Protein AF-A0A3D3DSH2-F1 (afdb_monomer)

Sequence (86 aa):
EKRASEDKKQLSEVKEERKKLSSEVDEDLLALYDQLMKSKGGDAVVSADKGQCSGCHMKLVPATIISLQSDKAVTQCENCGRILHL

Solvent-accessible surface area (backbone atoms only — not comparable to full-atom values): 5041 Å² total; per-residue (Å²): 115,70,65,67,54,52,54,51,50,55,53,49,53,55,50,54,52,49,53,56,56,55,72,76,46,58,68,72,60,50,50,52,43,54,51,30,28,69,76,54,78,65,56,25,70,35,47,48,56,96,56,20,34,70,79,78,71,44,76,55,54,71,68,55,52,52,44,48,73,62,70,80,54,94,33,54,39,91,87,77,64,34,35,48,43,124

Radius of gyration: 16.21 Å; Cα contacts (8 Å, |Δi|>4): 90; chains: 1; bounding box: 34×20×46 Å

Foldseek 3Di:
DVVVVVVVVVVVVVVVVCVVVLVVDDPVVVVQQVVCCVPLVHQQEAEQDPQATPSPRDHADPVLVVVQVVVPDFGAGPPRRHTYHD

Structure (mmCIF, N/CA/C/O backbone):
data_AF-A0A3D3DSH2-F1
#
_entry.id   AF-A0A3D3DSH2-F1
#
loop_
_atom_site.group_PDB
_atom_site.id
_atom_site.type_symbol
_atom_site.label_atom_id
_atom_site.label_alt_id
_atom_site.label_comp_id
_atom_site.label_asym_id
_atom_site.label_entity_id
_atom_site.label_seq_id
_atom_site.pdbx_PDB_ins_code
_atom_site.Cartn_x
_atom_site.Cartn_y
_atom_site.Cartn_z
_atom_site.occupancy
_atom_site.B_iso_or_equiv
_atom_site.auth_seq_id
_atom_site.auth_comp_id
_atom_site.auth_asym_id
_atom_site.auth_atom_id
_atom_site.pdbx_PDB_model_num
ATOM 1 N N . GLU A 1 1 ? -17.338 1.689 33.997 1.00 60.34 1 GLU A N 1
ATOM 2 C CA . GLU A 1 1 ? -18.527 2.058 33.192 1.00 60.34 1 GLU A CA 1
ATOM 3 C C . GLU A 1 1 ? -18.299 3.273 32.281 1.00 60.34 1 GLU A C 1
ATOM 5 O O . GLU A 1 1 ? -18.572 3.142 31.098 1.00 60.34 1 GLU A O 1
ATOM 10 N N . LYS A 1 2 ? -17.716 4.396 32.747 1.00 62.47 2 LYS A N 1
ATOM 11 C CA . LYS A 1 2 ? -17.431 5.586 31.899 1.00 62.47 2 LYS A CA 1
ATOM 12 C C . LYS A 1 2 ? -16.538 5.322 30.665 1.00 62.47 2 LYS A C 1
ATOM 14 O O . LYS A 1 2 ? -16.952 5.653 29.561 1.00 62.47 2 LYS A O 1
ATOM 19 N N . ARG A 1 3 ? -15.413 4.607 30.821 1.00 63.69 3 ARG A N 1
ATOM 20 C CA . ARG A 1 3 ? -14.503 4.258 29.702 1.00 63.69 3 ARG A CA 1
ATOM 21 C C . ARG A 1 3 ? -15.191 3.519 28.548 1.00 63.69 3 ARG A C 1
ATOM 23 O O . ARG A 1 3 ? -15.038 3.897 27.400 1.00 63.69 3 ARG A O 1
ATOM 30 N N . ALA A 1 4 ? -16.044 2.541 28.858 1.00 72.69 4 ALA A N 1
ATOM 31 C CA . ALA A 1 4 ? -16.758 1.773 27.836 1.00 72.69 4 ALA A CA 1
ATOM 32 C C . ALA A 1 4 ? -17.777 2.615 27.040 1.00 72.69 4 ALA A C 1
ATOM 34 O O . ALA A 1 4 ? -18.149 2.240 25.930 1.00 72.69 4 ALA A O 1
ATOM 35 N N . SER A 1 5 ? -18.260 3.727 27.606 1.00 73.94 5 SER A N 1
ATOM 36 C CA . SER A 1 5 ? -19.123 4.683 26.905 1.00 73.94 5 SER A CA 1
ATOM 37 C C . SER A 1 5 ? -18.316 5.615 26.000 1.00 73.94 5 SER A C 1
ATOM 39 O O . SER A 1 5 ? -18.774 5.936 24.907 1.00 73.94 5 SER A O 1
ATOM 41 N N . GLU A 1 6 ? -17.140 6.052 26.451 1.00 78.12 6 GLU A N 1
ATOM 42 C CA . GLU A 1 6 ? -16.232 6.907 25.677 1.00 78.12 6 GLU A CA 1
ATOM 43 C C . GLU A 1 6 ? -15.665 6.150 24.471 1.00 78.12 6 GLU A C 1
ATOM 45 O O . GLU A 1 6 ? -15.806 6.622 23.344 1.00 78.12 6 GLU A O 1
ATOM 50 N N . ASP A 1 7 ? -15.181 4.920 24.678 1.00 80.94 7 ASP A N 1
ATOM 51 C CA . ASP A 1 7 ? -14.659 4.062 23.608 1.00 80.94 7 ASP A CA 1
ATOM 52 C C . ASP A 1 7 ? -15.719 3.810 22.524 1.00 80.94 7 ASP A C 1
ATOM 54 O O . ASP A 1 7 ? -15.435 3.869 21.330 1.00 80.94 7 ASP A O 1
ATOM 58 N N . LYS A 1 8 ? -16.979 3.575 22.921 1.00 84.75 8 LYS A N 1
ATOM 59 C CA . LYS A 1 8 ? -18.092 3.388 21.975 1.00 84.75 8 LYS A CA 1
ATOM 60 C C . LYS A 1 8 ? -18.355 4.631 21.133 1.00 84.75 8 LYS A C 1
ATOM 62 O O . LYS A 1 8 ? -18.629 4.490 19.943 1.00 84.75 8 LYS A O 1
ATOM 67 N N . LYS A 1 9 ? -18.283 5.818 21.741 1.00 86.81 9 LYS A N 1
ATOM 68 C CA . LYS A 1 9 ? -18.515 7.086 21.045 1.00 86.81 9 LYS A CA 1
ATOM 69 C C . LYS A 1 9 ? -17.408 7.359 20.025 1.00 86.81 9 LYS A C 1
ATOM 71 O O . LYS A 1 9 ? -17.711 7.616 18.861 1.00 86.81 9 LYS A O 1
ATOM 76 N N . GLN A 1 10 ? -16.149 7.178 20.421 1.00 87.44 10 GLN A N 1
ATOM 77 C CA . GLN A 1 10 ? -15.007 7.309 19.511 1.00 87.44 10 GLN A CA 1
ATOM 78 C C . GLN A 1 10 ? -15.097 6.309 18.351 1.00 87.44 10 GLN A C 1
ATOM 80 O O . GLN A 1 10 ? -14.857 6.648 17.196 1.00 87.44 10 GLN A O 1
ATOM 85 N N . LEU A 1 11 ? -15.523 5.076 18.632 1.00 86.75 11 LEU A N 1
ATOM 86 C CA . LEU A 1 11 ? -15.673 4.036 17.616 1.00 86.75 11 LEU A CA 1
ATOM 87 C C . LEU A 1 11 ? -16.794 4.364 16.615 1.00 86.75 11 LEU A C 1
ATOM 89 O O . LEU A 1 11 ? -16.653 4.060 15.431 1.00 86.75 11 LEU A O 1
ATOM 93 N N . SER A 1 12 ? -17.892 4.993 17.054 1.00 88.56 12 SER A N 1
ATOM 94 C CA . SER A 1 12 ? -18.926 5.488 16.133 1.00 88.56 12 SER A CA 1
ATOM 95 C C . SER A 1 12 ? -18.448 6.662 15.280 1.00 88.56 12 SER A C 1
ATOM 97 O O . SER A 1 12 ? -18.691 6.650 14.077 1.00 88.56 12 SER A O 1
ATOM 99 N N . GLU A 1 13 ? -17.727 7.620 15.866 1.00 91.69 13 GLU A N 1
ATOM 100 C CA . GLU A 1 13 ? -17.210 8.799 15.157 1.00 91.69 13 GLU A CA 1
ATOM 101 C C . GLU A 1 13 ? -16.240 8.380 14.040 1.00 91.69 13 GLU A C 1
ATOM 103 O O . GLU A 1 13 ? -16.446 8.719 12.875 1.00 91.69 13 GLU A O 1
ATOM 108 N N . VAL A 1 14 ? -15.265 7.523 14.363 1.00 90.25 14 VAL A N 1
ATOM 109 C CA . VAL A 1 14 ? -14.294 6.997 13.386 1.00 90.25 14 VAL A CA 1
ATOM 110 C C . VAL A 1 14 ? -14.978 6.167 12.292 1.00 90.25 14 VAL A C 1
ATOM 112 O O . VAL A 1 14 ? -14.555 6.180 11.136 1.00 90.25 14 VAL A O 1
ATOM 115 N N . LYS A 1 15 ? -16.061 5.444 12.612 1.00 88.81 15 LYS A N 1
ATOM 116 C CA . LYS A 1 15 ? -16.829 4.685 11.608 1.00 88.81 15 LYS A CA 1
ATOM 117 C C . LYS A 1 15 ? -17.576 5.586 10.632 1.00 88.81 15 LYS A C 1
ATOM 119 O O . LYS A 1 15 ? -17.625 5.265 9.445 1.00 88.81 15 LYS A O 1
ATOM 124 N N . GLU A 1 16 ? -18.174 6.673 11.110 1.00 91.44 16 GLU A N 1
ATOM 125 C CA . GLU A 1 16 ? -18.843 7.637 10.233 1.00 91.44 16 GLU A CA 1
ATOM 126 C C . GLU A 1 16 ? -17.846 8.355 9.328 1.00 91.44 16 GLU A C 1
ATOM 128 O O . GLU A 1 16 ? -18.100 8.497 8.132 1.00 91.44 16 GLU A O 1
ATOM 133 N N . GLU A 1 17 ? -16.702 8.756 9.877 1.00 91.19 17 GLU A N 1
ATOM 134 C CA . GLU A 1 17 ? -15.624 9.381 9.114 1.00 91.19 17 GLU A CA 1
ATOM 135 C C . GLU A 1 17 ? -15.083 8.437 8.036 1.00 91.19 17 GLU A C 1
ATOM 137 O O . GLU A 1 17 ? -15.037 8.803 6.861 1.00 91.19 17 GLU A O 1
ATOM 142 N N . ARG A 1 18 ? -14.810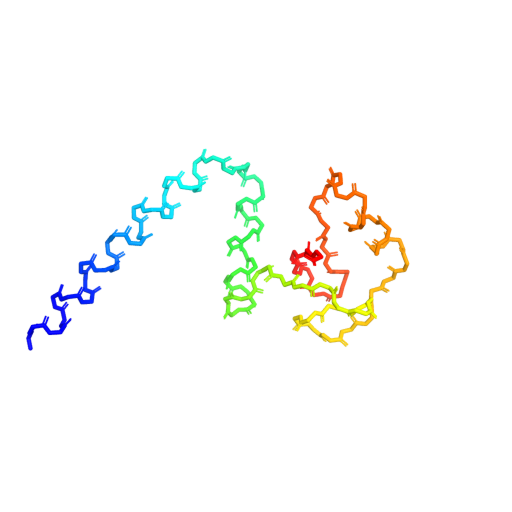 7.175 8.395 1.00 89.19 18 ARG A N 1
ATOM 143 C CA . ARG A 1 18 ? -14.431 6.140 7.426 1.00 89.19 18 ARG A CA 1
ATOM 144 C C . ARG A 1 18 ? -15.470 5.996 6.317 1.00 89.19 18 ARG A C 1
ATOM 146 O O . ARG A 1 18 ? -15.085 5.885 5.160 1.00 89.19 18 ARG A O 1
ATOM 153 N N . LYS A 1 19 ? -16.767 5.987 6.649 1.00 88.94 19 LYS A N 1
ATOM 154 C CA . LYS A 1 19 ? -17.842 5.830 5.658 1.00 88.94 19 LYS A CA 1
ATOM 155 C C . LYS A 1 19 ? -17.862 6.984 4.651 1.00 88.94 19 LYS A C 1
ATOM 157 O O . LYS A 1 19 ? -18.043 6.734 3.462 1.00 88.94 19 LYS A O 1
ATOM 162 N N . LYS A 1 20 ? -17.663 8.221 5.116 1.00 91.19 20 LYS A N 1
ATOM 163 C CA . LYS A 1 20 ? -17.581 9.409 4.250 1.00 91.19 20 LYS A CA 1
ATOM 164 C C . LYS A 1 20 ? -16.394 9.302 3.296 1.00 91.19 20 LYS A C 1
ATOM 166 O O . LYS A 1 20 ? -16.602 9.291 2.089 1.00 91.19 20 LYS A O 1
ATOM 171 N N . LEU A 1 21 ? -15.197 9.074 3.832 1.00 90.00 21 LEU A N 1
ATOM 172 C CA . LEU A 1 21 ? -13.980 8.947 3.025 1.00 90.00 21 LEU A CA 1
ATOM 173 C C . LEU A 1 21 ? -14.068 7.783 2.030 1.00 90.00 21 LEU A C 1
ATOM 175 O O . LEU A 1 21 ? -13.702 7.928 0.872 1.00 90.00 21 LEU A O 1
ATOM 179 N N . SER A 1 22 ? -14.624 6.640 2.443 1.00 87.56 22 SER A N 1
ATOM 180 C CA . SER A 1 22 ? -14.781 5.483 1.554 1.00 87.56 22 SER A CA 1
ATOM 181 C C . SER A 1 22 ? -15.724 5.731 0.377 1.00 87.56 22 SER A C 1
ATOM 183 O O . SER A 1 22 ? -15.605 5.043 -0.625 1.00 87.56 22 SER A O 1
ATOM 185 N N . SER A 1 23 ? -16.647 6.695 0.480 1.00 87.88 23 SER A N 1
ATOM 186 C C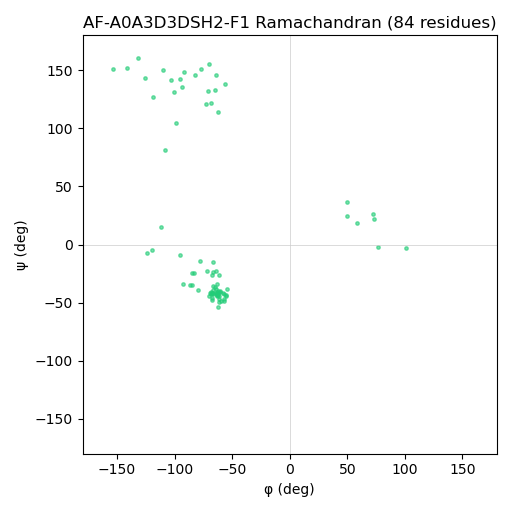A . SER A 1 23 ? -17.548 7.041 -0.630 1.00 87.88 23 SER A CA 1
ATOM 187 C C . SER A 1 23 ? -16.889 7.901 -1.710 1.00 87.88 23 SER A C 1
ATOM 189 O O . SER A 1 23 ? -17.435 8.034 -2.800 1.00 87.88 23 SER A O 1
ATOM 191 N N . GLU A 1 24 ? -15.721 8.470 -1.411 1.00 90.50 24 GLU A N 1
ATOM 192 C CA . GLU A 1 24 ? -14.921 9.279 -2.336 1.00 90.50 24 GLU A CA 1
ATOM 193 C C . GLU A 1 24 ? -13.828 8.450 -3.032 1.00 90.50 24 GLU A C 1
ATOM 195 O O . GLU A 1 24 ? -13.177 8.931 -3.958 1.00 90.50 24 GLU A O 1
ATOM 200 N N . VAL A 1 25 ? -13.618 7.206 -2.590 1.00 88.81 25 VAL A N 1
ATOM 201 C CA . VAL A 1 25 ? -12.630 6.276 -3.145 1.00 88.81 25 VAL A CA 1
ATOM 202 C C . VAL A 1 25 ? -13.306 5.362 -4.161 1.00 88.81 25 VAL A C 1
ATOM 204 O O . VAL A 1 25 ? -14.439 4.928 -3.969 1.00 88.81 25 VAL A O 1
ATOM 207 N N . ASP A 1 26 ? -12.585 5.054 -5.235 1.00 90.44 26 ASP A N 1
ATOM 208 C CA . ASP A 1 26 ? -13.012 4.086 -6.241 1.00 90.44 26 ASP A CA 1
ATOM 209 C C . ASP A 1 26 ? -13.309 2.703 -5.622 1.00 90.44 26 ASP A C 1
ATOM 211 O O . ASP A 1 26 ? -12.576 2.222 -4.751 1.00 90.44 26 ASP A O 1
ATOM 215 N N . GLU A 1 27 ? -14.398 2.068 -6.062 1.00 89.25 27 GLU A N 1
ATOM 216 C CA . GLU A 1 27 ? -14.926 0.844 -5.449 1.00 89.25 27 GLU A CA 1
ATOM 217 C C . GLU A 1 27 ? -13.955 -0.342 -5.574 1.00 89.25 27 GLU A C 1
ATOM 219 O O . GLU A 1 27 ? -13.774 -1.088 -4.605 1.00 89.25 27 GLU A O 1
ATOM 224 N N . ASP A 1 28 ? -13.261 -0.479 -6.710 1.00 89.62 28 ASP A N 1
ATOM 225 C CA . ASP A 1 28 ? -12.284 -1.553 -6.928 1.00 89.62 28 ASP A CA 1
ATOM 226 C C . ASP A 1 28 ? -11.070 -1.380 -6.004 1.00 89.62 28 ASP A C 1
ATOM 228 O O . ASP A 1 28 ? -10.536 -2.333 -5.422 1.00 89.62 28 ASP A O 1
ATOM 232 N N . LEU A 1 29 ? -10.651 -0.130 -5.824 1.00 89.25 29 LEU A N 1
ATOM 233 C CA . LEU A 1 29 ? -9.526 0.250 -4.976 1.00 89.25 29 LEU A CA 1
ATOM 234 C C . LEU A 1 29 ? -9.844 0.046 -3.491 1.00 89.25 29 LEU A C 1
ATOM 236 O O . LEU A 1 29 ? -9.020 -0.482 -2.734 1.00 89.25 29 LEU A O 1
ATOM 240 N N . LEU A 1 30 ? -11.061 0.404 -3.081 1.00 91.56 30 LEU A N 1
ATOM 241 C CA . LEU A 1 30 ? -11.559 0.169 -1.733 1.00 91.56 30 LEU A CA 1
ATOM 242 C C . LEU A 1 30 ? -11.669 -1.334 -1.433 1.00 91.56 30 LEU A C 1
ATOM 244 O O . LEU A 1 30 ? -11.259 -1.775 -0.356 1.00 91.56 30 LEU A O 1
ATOM 248 N N . ALA A 1 31 ? -12.152 -2.134 -2.389 1.00 91.50 31 ALA A N 1
ATOM 249 C CA . ALA A 1 31 ? -12.235 -3.586 -2.253 1.00 91.50 31 ALA A 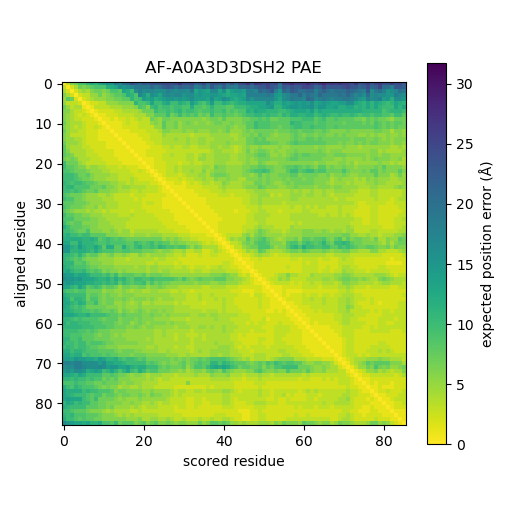CA 1
ATOM 250 C C . ALA A 1 31 ? -10.847 -4.228 -2.074 1.00 91.50 31 ALA A C 1
ATOM 252 O O . ALA A 1 31 ? -10.660 -5.075 -1.191 1.00 91.50 31 ALA A O 1
ATOM 253 N N . LEU A 1 32 ? -9.853 -3.788 -2.857 1.00 90.88 32 LEU A N 1
ATOM 254 C CA . LEU A 1 32 ? -8.460 -4.212 -2.705 1.00 90.88 32 LEU A CA 1
ATOM 255 C C . LEU A 1 32 ? -7.917 -3.858 -1.314 1.00 90.88 32 LEU A C 1
ATOM 257 O O . LEU A 1 32 ? -7.341 -4.716 -0.637 1.00 90.88 32 LEU A O 1
ATOM 261 N N . TYR A 1 33 ? -8.119 -2.614 -0.872 1.00 91.81 33 TYR A N 1
ATOM 262 C CA . TYR A 1 33 ? -7.704 -2.157 0.452 1.00 91.81 33 TYR A CA 1
ATOM 263 C C . TYR A 1 33 ? -8.318 -3.020 1.561 1.00 91.81 33 TYR A C 1
ATOM 265 O O . TYR A 1 33 ? -7.592 -3.522 2.421 1.00 91.81 33 TYR A O 1
ATOM 273 N N . ASP A 1 34 ? -9.628 -3.269 1.525 1.00 91.38 34 ASP A N 1
ATOM 274 C CA . ASP A 1 34 ? -10.311 -4.065 2.547 1.00 91.38 34 ASP A CA 1
ATOM 275 C C . ASP A 1 34 ? -9.848 -5.526 2.572 1.00 91.38 34 ASP A C 1
ATOM 277 O O . ASP A 1 34 ? -9.709 -6.125 3.647 1.00 91.38 34 ASP A O 1
ATOM 281 N N . GLN A 1 35 ? -9.561 -6.110 1.406 1.00 91.62 35 GLN A N 1
ATOM 282 C CA . GLN A 1 35 ? -8.976 -7.446 1.314 1.00 91.62 35 GLN A CA 1
ATOM 283 C C . GLN A 1 35 ? -7.584 -7.492 1.958 1.00 91.62 35 GLN A C 1
ATOM 285 O O . GLN A 1 35 ? -7.260 -8.426 2.704 1.00 91.62 35 GLN A O 1
ATOM 290 N N . LEU A 1 36 ? -6.747 -6.492 1.688 1.00 91.81 36 LEU A N 1
ATOM 291 C CA . LEU A 1 36 ? -5.404 -6.401 2.253 1.00 91.81 36 LEU A CA 1
ATOM 292 C C . LEU A 1 36 ? -5.448 -6.148 3.763 1.00 91.81 36 LEU A C 1
ATOM 294 O O . LEU A 1 36 ? -4.737 -6.826 4.500 1.00 91.81 36 LEU A O 1
ATOM 298 N N . MET A 1 37 ? -6.341 -5.280 4.246 1.00 91.19 37 MET A N 1
ATOM 299 C CA . MET A 1 37 ? -6.528 -5.032 5.681 1.00 91.19 37 MET A CA 1
ATOM 300 C C . MET A 1 37 ? -6.871 -6.321 6.433 1.00 91.19 37 MET A C 1
ATOM 302 O O . MET A 1 37 ? -6.305 -6.586 7.493 1.00 91.19 37 MET A O 1
ATOM 306 N N . LYS A 1 38 ? -7.754 -7.156 5.868 1.00 90.19 38 LYS A N 1
ATOM 307 C CA . LYS A 1 38 ? -8.138 -8.450 6.458 1.00 90.19 38 LYS A CA 1
ATOM 308 C C . LYS A 1 38 ? -7.015 -9.484 6.395 1.00 90.19 38 LYS A C 1
ATOM 310 O O . LYS A 1 38 ? -6.782 -10.192 7.368 1.00 90.19 38 LYS A O 1
ATOM 315 N N . SER A 1 39 ? -6.331 -9.592 5.257 1.00 89.12 39 SER A N 1
ATOM 316 C CA . SER A 1 39 ? -5.339 -10.652 5.019 1.00 89.12 39 SER A CA 1
ATOM 317 C C . SER A 1 39 ? -3.948 -10.352 5.584 1.00 89.12 39 SER A C 1
ATOM 319 O O . SER A 1 39 ? -3.188 -11.281 5.849 1.00 89.12 39 SER A O 1
ATOM 321 N N . LYS A 1 40 ? -3.595 -9.073 5.765 1.00 86.75 40 LYS A N 1
ATOM 322 C CA . LYS A 1 40 ? -2.259 -8.617 6.188 1.00 86.75 40 LYS A CA 1
ATOM 323 C C . LYS A 1 40 ? -2.226 -8.015 7.592 1.00 86.75 40 LYS A C 1
ATOM 325 O O . LYS A 1 40 ? -1.238 -7.378 7.941 1.00 86.75 40 LYS A O 1
ATOM 330 N N . GLY A 1 41 ? -3.274 -8.234 8.387 1.00 81.69 41 GLY A N 1
ATOM 331 C CA . GLY A 1 41 ? -3.303 -7.866 9.805 1.00 81.69 41 GLY A CA 1
ATOM 332 C C . GLY A 1 41 ? -3.423 -6.366 10.076 1.00 81.69 41 GLY A C 1
ATOM 333 O O . GLY A 1 41 ? -2.983 -5.918 11.127 1.00 81.69 41 GLY A O 1
ATOM 334 N N . GLY A 1 42 ? -4.015 -5.602 9.153 1.00 81.31 42 GLY A N 1
ATOM 335 C CA . GLY A 1 42 ? -4.206 -4.154 9.299 1.00 81.31 42 GLY A CA 1
ATOM 336 C C . GLY A 1 42 ? -3.214 -3.274 8.534 1.00 81.31 42 GLY A C 1
ATOM 337 O O . GLY A 1 42 ? -3.403 -2.065 8.509 1.00 81.31 42 GLY A O 1
ATOM 338 N N . ASP A 1 43 ? -2.230 -3.864 7.848 1.00 86.06 43 ASP A N 1
ATOM 339 C CA . ASP A 1 43 ? -1.256 -3.122 7.035 1.00 86.06 43 ASP A CA 1
ATOM 340 C C . ASP A 1 43 ? -1.515 -3.335 5.540 1.00 86.06 43 ASP A C 1
ATOM 342 O O . ASP A 1 43 ? -0.886 -4.184 4.895 1.00 86.06 43 ASP A O 1
ATOM 346 N N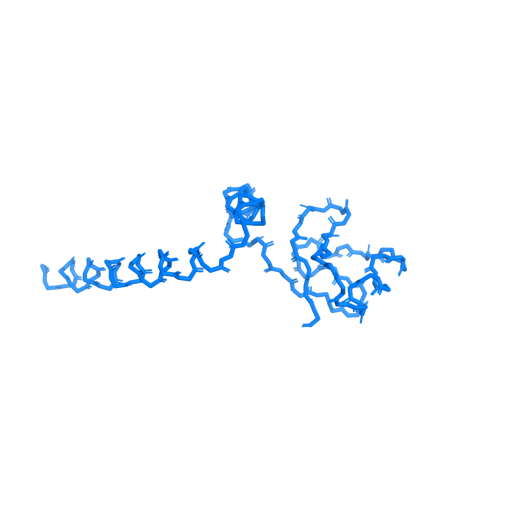 . ALA A 1 44 ? -2.475 -2.591 4.986 1.00 90.06 44 ALA A N 1
ATOM 347 C CA . ALA A 1 44 ? -2.805 -2.642 3.559 1.00 90.06 44 ALA A CA 1
ATOM 348 C C . ALA A 1 44 ? -1.947 -1.708 2.694 1.00 90.06 44 ALA A C 1
ATOM 350 O O . ALA A 1 44 ? -1.622 -2.058 1.558 1.00 90.06 44 ALA A O 1
ATOM 351 N N . VAL A 1 45 ? -1.580 -0.548 3.240 1.00 92.88 45 VAL A N 1
ATOM 352 C CA . VAL A 1 45 ? -0.831 0.516 2.562 1.00 92.88 45 VAL A CA 1
ATOM 353 C C . VAL A 1 45 ? 0.479 0.724 3.307 1.00 92.88 45 VAL A C 1
ATOM 355 O O . VAL A 1 45 ? 0.469 0.880 4.526 1.00 92.88 45 VAL A O 1
ATOM 358 N N . VAL A 1 46 ? 1.600 0.679 2.593 1.00 93.31 46 VAL A N 1
ATOM 359 C CA . VAL A 1 46 ? 2.941 0.751 3.181 1.00 93.31 46 VAL A CA 1
ATOM 360 C C . VAL A 1 46 ? 3.873 1.577 2.302 1.00 93.31 46 VAL A C 1
ATOM 362 O O . VAL A 1 46 ? 3.712 1.627 1.083 1.00 93.31 46 VAL A O 1
ATOM 365 N N . SER A 1 47 ? 4.876 2.206 2.906 1.00 92.38 47 SER A N 1
ATOM 366 C CA . SER A 1 47 ? 5.856 2.993 2.163 1.00 92.38 47 SER A CA 1
ATOM 367 C C . SER A 1 47 ? 6.887 2.104 1.465 1.00 92.38 47 SER A C 1
ATOM 369 O O . SER A 1 47 ? 7.218 1.006 1.936 1.00 92.38 47 SER A O 1
ATOM 371 N N . ALA A 1 48 ? 7.427 2.582 0.349 1.00 91.50 48 ALA A N 1
ATOM 372 C CA . ALA A 1 48 ? 8.610 2.006 -0.271 1.00 91.50 48 ALA A CA 1
ATOM 373 C C . ALA A 1 48 ? 9.860 2.816 0.112 1.00 91.50 48 ALA A C 1
ATOM 375 O O . ALA A 1 48 ? 10.105 3.879 -0.449 1.00 91.50 48 ALA A O 1
ATOM 376 N N . ASP A 1 49 ? 10.688 2.299 1.025 1.00 88.25 49 ASP A N 1
ATOM 377 C CA . ASP A 1 49 ? 11.952 2.943 1.414 1.00 88.25 49 ASP A CA 1
ATOM 378 C C . ASP A 1 49 ? 13.136 2.272 0.713 1.00 88.25 49 ASP A C 1
ATOM 380 O O . ASP A 1 49 ? 13.258 1.046 0.711 1.00 88.25 49 ASP A O 1
ATOM 384 N N . LYS A 1 50 ? 14.025 3.065 0.101 1.00 86.00 50 LYS A N 1
ATOM 385 C CA . LYS A 1 50 ? 15.264 2.580 -0.553 1.00 86.00 50 LYS A CA 1
ATOM 386 C C . LYS A 1 50 ? 15.038 1.406 -1.523 1.00 86.00 50 LYS A C 1
ATOM 388 O O . LYS A 1 50 ? 15.860 0.490 -1.611 1.00 86.00 50 LYS A O 1
ATOM 393 N N . GLY A 1 51 ? 13.914 1.418 -2.241 1.00 87.44 51 G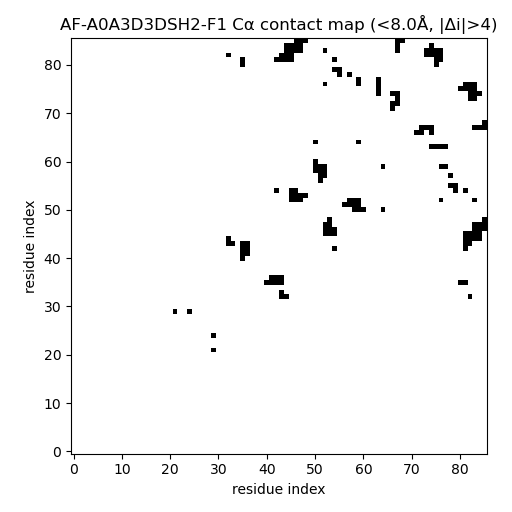LY A N 1
ATOM 394 C CA . GLY A 1 51 ? 13.535 0.354 -3.176 1.00 87.44 51 GLY A CA 1
ATOM 395 C C . GLY A 1 51 ? 13.073 -0.945 -2.505 1.00 87.44 51 GLY A C 1
ATOM 396 O O . GLY A 1 51 ? 13.145 -2.008 -3.120 1.00 87.44 51 GLY A O 1
ATOM 397 N N . GLN A 1 52 ? 12.626 -0.891 -1.249 1.00 93.12 52 GLN A N 1
ATOM 398 C CA . GLN A 1 52 ? 12.103 -2.031 -0.496 1.00 93.12 52 GLN A CA 1
ATOM 399 C C . GLN A 1 52 ? 10.707 -1.731 0.044 1.00 93.12 52 GLN A C 1
ATOM 401 O O . GLN A 1 52 ? 10.414 -0.623 0.481 1.00 93.12 52 GLN A O 1
ATOM 406 N N . CYS A 1 53 ? 9.847 -2.746 0.044 1.00 93.75 53 CYS A N 1
ATOM 407 C CA . CYS A 1 53 ? 8.528 -2.660 0.664 1.00 93.75 53 CYS A CA 1
ATOM 408 C C . CYS A 1 53 ? 8.668 -2.683 2.191 1.00 93.75 53 CYS A C 1
ATOM 410 O O . CYS A 1 53 ? 9.142 -3.682 2.729 1.00 93.75 53 CYS A O 1
ATOM 412 N N . SER A 1 54 ? 8.202 -1.656 2.905 1.00 92.44 54 SER A N 1
ATOM 413 C CA . SER A 1 54 ? 8.257 -1.632 4.380 1.00 92.44 54 SER A CA 1
ATOM 414 C C . SER A 1 54 ? 7.359 -2.683 5.051 1.00 92.44 54 SER A C 1
ATOM 416 O O . SER A 1 54 ? 7.558 -3.017 6.213 1.00 92.44 54 SER A O 1
ATOM 418 N N . GLY A 1 55 ? 6.410 -3.280 4.321 1.00 90.75 55 GLY A N 1
ATOM 419 C CA . GLY A 1 55 ? 5.541 -4.331 4.857 1.00 90.75 55 GLY A CA 1
ATOM 420 C C . GLY A 1 55 ? 6.118 -5.751 4.798 1.00 90.75 55 GLY A C 1
ATOM 421 O O . GLY A 1 55 ? 5.800 -6.580 5.649 1.00 90.75 55 GLY A O 1
ATOM 422 N N . CYS A 1 56 ? 6.897 -6.098 3.769 1.00 91.25 56 CYS A N 1
ATOM 423 C CA . CYS A 1 56 ? 7.492 -7.442 3.627 1.00 91.25 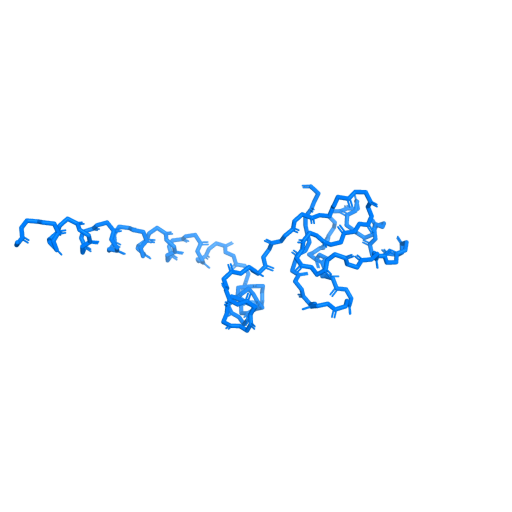56 CYS A CA 1
ATOM 424 C C . CYS A 1 56 ? 9.022 -7.439 3.592 1.00 91.25 56 CYS A C 1
ATOM 426 O O . CYS A 1 56 ? 9.623 -8.508 3.570 1.00 91.25 56 CYS A O 1
ATOM 428 N N . HIS A 1 57 ? 9.639 -6.257 3.596 1.00 92.19 57 HIS A N 1
ATOM 429 C CA . HIS A 1 57 ? 11.086 -6.035 3.585 1.00 92.19 57 HIS A CA 1
ATOM 430 C C . HIS A 1 57 ? 11.812 -6.647 2.380 1.00 92.19 57 HIS A C 1
ATOM 432 O O . HIS A 1 57 ? 13.027 -6.825 2.396 1.00 92.19 57 HIS A O 1
ATOM 438 N N . MET A 1 58 ? 11.080 -6.964 1.310 1.00 92.94 58 MET A N 1
ATOM 439 C CA . MET A 1 58 ? 11.671 -7.438 0.065 1.00 92.94 58 MET A CA 1
ATOM 440 C C . MET A 1 58 ? 11.950 -6.278 -0.883 1.00 92.94 58 MET A C 1
ATOM 442 O O . MET A 1 58 ? 11.231 -5.274 -0.904 1.00 92.94 58 MET A O 1
ATOM 446 N N . LYS A 1 59 ? 13.012 -6.442 -1.677 1.00 93.50 59 LYS A N 1
ATOM 447 C CA . LYS A 1 59 ? 13.369 -5.517 -2.753 1.00 93.50 59 LYS A CA 1
ATOM 448 C C . LYS A 1 59 ? 12.294 -5.535 -3.830 1.00 93.50 59 LYS A C 1
ATOM 450 O O . LYS A 1 59 ? 11.864 -6.601 -4.261 1.00 93.50 59 LYS A O 1
ATOM 455 N N . LEU A 1 60 ? 11.896 -4.344 -4.247 1.00 92.88 60 LEU A N 1
ATOM 456 C CA . LEU A 1 60 ? 10.987 -4.119 -5.360 1.00 92.88 60 LEU A CA 1
ATOM 457 C C . LEU A 1 60 ? 11.772 -4.177 -6.667 1.00 92.88 60 LEU A C 1
ATOM 459 O O . LEU A 1 60 ? 12.933 -3.757 -6.714 1.00 92.88 60 LEU A O 1
ATOM 463 N N . VAL A 1 61 ? 11.155 -4.673 -7.736 1.00 93.44 61 VAL A N 1
ATOM 464 C CA . VAL A 1 61 ? 11.804 -4.616 -9.046 1.00 93.44 61 VAL A CA 1
ATOM 465 C C . VAL A 1 61 ? 11.850 -3.170 -9.558 1.00 93.44 61 VAL A C 1
ATOM 467 O O . VAL A 1 61 ? 10.989 -2.350 -9.214 1.00 93.44 61 VAL A O 1
ATOM 470 N N . PRO A 1 62 ? 12.803 -2.844 -10.450 1.00 91.38 62 PRO A N 1
ATOM 471 C CA . PRO A 1 62 ? 12.920 -1.504 -11.019 1.00 91.38 62 PRO A CA 1
ATOM 472 C C . PRO A 1 62 ? 11.634 -0.995 -11.687 1.00 91.38 62 PRO A C 1
ATOM 474 O O . PRO A 1 62 ? 11.290 0.170 -11.524 1.00 91.38 62 PRO A O 1
ATOM 477 N N . ALA A 1 63 ? 10.891 -1.858 -12.389 1.00 91.25 63 ALA A N 1
ATOM 478 C CA . ALA A 1 63 ? 9.629 -1.489 -13.037 1.00 91.25 63 ALA A CA 1
ATOM 479 C C . ALA A 1 63 ? 8.554 -1.028 -12.032 1.00 91.25 63 ALA A C 1
ATOM 481 O O . ALA A 1 63 ? 7.860 -0.042 -12.284 1.00 91.25 63 ALA A O 1
ATOM 482 N N . THR A 1 64 ? 8.457 -1.688 -10.875 1.00 91.06 64 THR A N 1
ATOM 483 C CA . THR A 1 64 ? 7.550 -1.301 -9.784 1.00 91.06 64 THR A CA 1
ATOM 484 C C . THR A 1 64 ? 7.967 0.029 -9.172 1.00 91.06 64 THR A C 1
ATOM 486 O O . THR A 1 64 ? 7.118 0.883 -8.948 1.00 91.06 64 THR A O 1
ATOM 489 N N . ILE A 1 65 ? 9.269 0.255 -8.967 1.00 90.25 65 ILE A N 1
ATOM 490 C CA . ILE A 1 65 ? 9.783 1.538 -8.458 1.00 90.25 65 ILE A CA 1
ATOM 491 C C . ILE A 1 65 ? 9.477 2.677 -9.439 1.00 90.25 65 ILE A C 1
ATOM 493 O O . ILE A 1 65 ? 9.015 3.731 -9.019 1.00 90.25 65 ILE A O 1
ATOM 497 N N . ILE A 1 66 ? 9.678 2.462 -10.743 1.00 91.00 66 ILE A N 1
ATOM 498 C CA . ILE A 1 66 ? 9.354 3.452 -11.782 1.00 91.00 66 ILE A CA 1
ATOM 499 C C . ILE A 1 66 ? 7.849 3.740 -11.807 1.00 91.00 66 ILE A C 1
ATOM 501 O O . ILE A 1 66 ? 7.444 4.898 -11.889 1.00 91.00 66 ILE A O 1
ATOM 505 N N . SER A 1 67 ? 7.017 2.699 -11.714 1.00 90.88 67 SER A N 1
ATOM 506 C CA . SER A 1 67 ? 5.556 2.847 -11.669 1.00 90.88 67 SER A CA 1
ATOM 507 C C . SER A 1 67 ? 5.129 3.658 -10.449 1.00 90.88 67 SER A C 1
ATOM 509 O O . SER A 1 67 ? 4.359 4.608 -10.586 1.00 90.88 67 SER A O 1
ATOM 511 N N . LEU A 1 68 ? 5.724 3.362 -9.293 1.00 89.94 68 LEU A N 1
ATOM 512 C CA . LEU A 1 68 ? 5.487 4.068 -8.043 1.00 89.94 68 LEU A CA 1
ATOM 513 C C . LEU A 1 68 ? 5.916 5.544 -8.118 1.00 89.94 68 LEU A C 1
ATOM 515 O O . LEU A 1 68 ?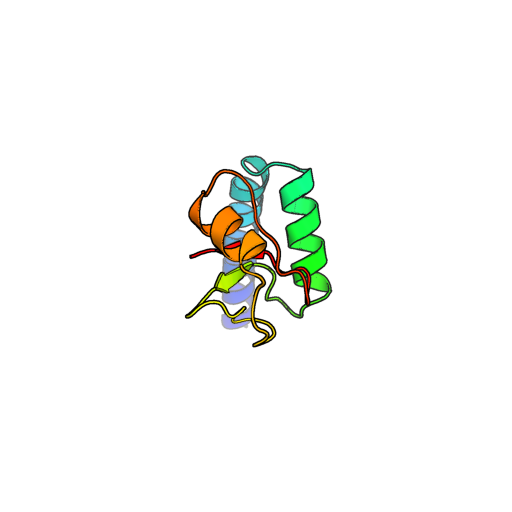 5.178 6.417 -7.686 1.00 89.94 68 LEU A O 1
ATOM 519 N N . GLN A 1 69 ? 7.068 5.838 -8.727 1.00 88.44 69 GLN A N 1
ATOM 520 C CA . GLN A 1 69 ? 7.540 7.210 -8.962 1.00 88.44 69 GLN A CA 1
ATOM 521 C C . GLN A 1 69 ? 6.693 7.983 -9.972 1.00 88.44 69 GLN A C 1
ATOM 523 O O . GLN A 1 69 ? 6.677 9.210 -9.943 1.00 88.44 69 GLN A O 1
ATOM 528 N N . SER A 1 70 ? 6.030 7.285 -10.895 1.00 87.25 70 SER A N 1
ATOM 529 C CA . SER A 1 70 ? 5.186 7.937 -11.893 1.00 87.25 70 SER A CA 1
ATOM 530 C C . SER A 1 70 ? 3.890 8.493 -11.300 1.00 87.25 70 SER A C 1
ATOM 532 O O . SER A 1 70 ? 3.308 9.383 -11.913 1.00 87.25 70 SER A O 1
ATOM 534 N N . ASP A 1 71 ? 3.447 7.956 -10.155 1.00 79.19 71 ASP A N 1
ATOM 535 C CA . ASP A 1 71 ? 2.204 8.305 -9.447 1.00 79.19 71 ASP A CA 1
ATOM 536 C C . ASP A 1 71 ? 0.950 8.310 -10.349 1.00 79.19 71 ASP A C 1
ATOM 538 O O . ASP A 1 71 ? -0.039 9.001 -10.122 1.00 79.19 71 ASP A O 1
ATOM 542 N N . LYS A 1 72 ? 1.001 7.545 -11.449 1.00 79.69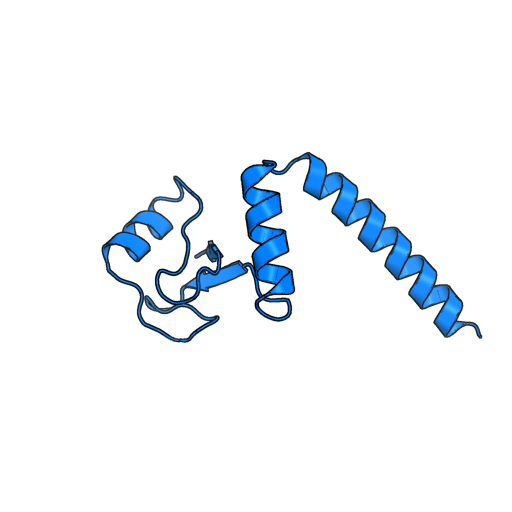 72 LYS A N 1
ATOM 543 C CA . LYS A 1 72 ? -0.090 7.454 -12.433 1.00 79.69 72 LYS A CA 1
ATOM 544 C C . LYS A 1 72 ? -1.145 6.429 -12.046 1.00 79.69 72 LYS A C 1
ATOM 546 O O . LYS A 1 72 ? -2.265 6.490 -12.543 1.00 79.69 72 LYS A O 1
ATOM 551 N N . ALA A 1 73 ? -0.760 5.442 -11.244 1.00 82.75 73 ALA A N 1
ATOM 552 C CA . ALA A 1 73 ? -1.611 4.337 -10.846 1.00 82.75 73 ALA A CA 1
ATOM 553 C C . ALA A 1 73 ? -1.163 3.783 -9.495 1.00 82.75 73 ALA A C 1
ATOM 555 O O . ALA A 1 73 ? 0.025 3.797 -9.153 1.00 82.75 73 ALA A O 1
ATOM 556 N N . VAL A 1 74 ? -2.124 3.229 -8.759 1.00 87.94 74 VAL A N 1
ATOM 557 C CA . VAL A 1 74 ? -1.860 2.558 -7.489 1.00 87.94 74 VAL A CA 1
ATOM 558 C C . VAL A 1 74 ? -0.962 1.355 -7.730 1.00 87.94 74 VAL A C 1
ATOM 560 O O . VAL A 1 74 ? -1.334 0.382 -8.387 1.00 87.94 74 VAL A O 1
ATOM 563 N N . THR A 1 75 ? 0.251 1.445 -7.197 1.00 92.12 75 THR A N 1
ATOM 564 C CA . THR A 1 75 ? 1.276 0.424 -7.366 1.00 92.12 75 THR A CA 1
ATOM 565 C C . THR A 1 75 ? 1.222 -0.547 -6.194 1.00 92.12 75 THR A C 1
ATOM 567 O O . THR A 1 75 ? 1.116 -0.141 -5.040 1.00 92.12 75 THR A O 1
ATOM 570 N N . GLN A 1 76 ? 1.301 -1.843 -6.480 1.00 92.56 76 GLN A N 1
ATOM 571 C CA . GLN A 1 76 ? 1.306 -2.892 -5.463 1.00 92.56 76 GLN A CA 1
ATOM 572 C C . GLN A 1 76 ? 2.681 -3.548 -5.371 1.00 92.56 76 GLN A C 1
ATOM 574 O O . GLN A 1 76 ? 3.418 -3.655 -6.350 1.00 92.56 76 GLN A O 1
ATOM 579 N N . CYS A 1 77 ? 3.023 -4.028 -4.182 1.00 92.50 77 CYS A N 1
ATOM 580 C CA . CYS A 1 77 ? 4.199 -4.848 -3.972 1.00 92.50 77 CYS A CA 1
ATOM 581 C C . CYS A 1 77 ? 4.005 -6.209 -4.639 1.00 92.50 77 CYS A C 1
ATOM 583 O O . CYS A 1 77 ? 3.130 -6.980 -4.259 1.00 92.50 77 CYS A O 1
ATOM 585 N N . GLU A 1 78 ? 4.901 -6.549 -5.550 1.00 91.62 78 GLU A N 1
ATOM 586 C CA . GLU A 1 78 ? 4.883 -7.791 -6.333 1.00 91.62 78 GLU A CA 1
ATOM 587 C C . GLU A 1 78 ? 4.979 -9.047 -5.463 1.00 91.62 78 GLU A C 1
ATOM 589 O O . GLU A 1 78 ? 4.525 -10.121 -5.841 1.00 91.62 78 GLU A O 1
ATOM 594 N N . ASN A 1 79 ? 5.586 -8.910 -4.282 1.00 91.81 79 ASN A N 1
ATOM 595 C CA . ASN A 1 79 ? 5.843 -10.029 -3.392 1.00 91.81 79 ASN A CA 1
ATOM 596 C C . ASN A 1 79 ? 4.731 -10.259 -2.357 1.00 91.81 79 ASN A C 1
ATOM 598 O O . ASN A 1 79 ? 4.475 -11.390 -1.958 1.00 91.81 79 ASN A O 1
ATOM 602 N N . CYS A 1 80 ? 4.085 -9.195 -1.869 1.00 90.81 80 CYS A N 1
ATO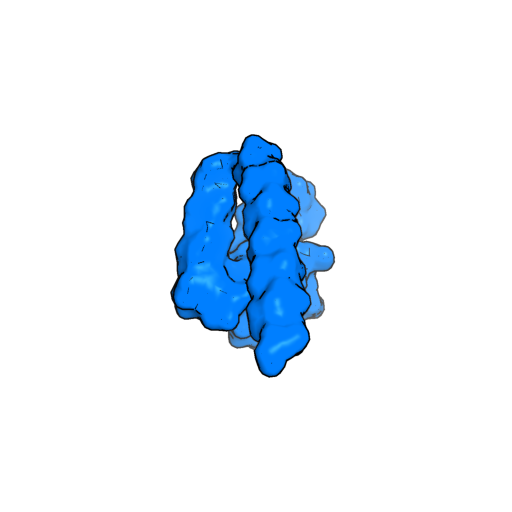M 603 C CA . CYS A 1 80 ? 3.094 -9.319 -0.791 1.00 90.81 80 CYS A CA 1
ATOM 604 C C . CYS A 1 80 ? 1.714 -8.744 -1.115 1.00 90.81 80 CYS A C 1
ATOM 606 O O . CYS A 1 80 ? 0.798 -8.936 -0.316 1.00 90.81 80 CYS A O 1
ATOM 608 N N . GLY A 1 81 ? 1.563 -8.060 -2.250 1.00 90.19 81 GLY A N 1
ATOM 609 C CA . GLY A 1 81 ? 0.318 -7.455 -2.721 1.00 90.19 81 GLY A CA 1
ATOM 610 C C . GLY A 1 81 ? -0.080 -6.154 -2.024 1.00 90.19 81 GLY A C 1
ATOM 611 O O . GLY A 1 81 ? -1.095 -5.575 -2.381 1.00 90.19 81 GLY A O 1
ATOM 612 N N . ARG A 1 82 ? 0.680 -5.675 -1.027 1.00 93.44 82 ARG A N 1
ATOM 613 C CA . ARG A 1 82 ? 0.364 -4.410 -0.340 1.00 93.44 82 ARG A CA 1
ATOM 614 C C . ARG A 1 82 ? 0.455 -3.225 -1.288 1.00 93.44 82 ARG A C 1
ATOM 616 O O . ARG A 1 82 ? 1.328 -3.205 -2.152 1.00 93.44 82 ARG A O 1
ATOM 623 N N . ILE A 1 83 ? -0.397 -2.234 -1.075 1.00 93.50 83 ILE A N 1
ATOM 624 C CA . ILE A 1 83 ? -0.357 -0.971 -1.804 1.00 93.50 83 ILE A CA 1
ATOM 625 C C . ILE A 1 83 ? 0.878 -0.192 -1.348 1.00 93.50 83 ILE A C 1
ATOM 627 O O . ILE A 1 83 ? 1.141 -0.083 -0.150 1.00 93.50 83 ILE A O 1
ATOM 631 N N . LEU A 1 84 ? 1.644 0.313 -2.308 1.00 92.75 84 LEU A N 1
ATOM 632 C CA . LEU A 1 84 ? 2.862 1.074 -2.079 1.00 92.75 84 LEU A CA 1
ATOM 633 C C . LEU A 1 84 ? 2.610 2.565 -2.285 1.00 92.75 84 LEU A C 1
ATOM 635 O O . LEU A 1 84 ? 1.919 2.952 -3.225 1.00 92.75 84 LEU A O 1
ATOM 639 N N . HIS A 1 85 ? 3.236 3.382 -1.445 1.00 91.75 85 HIS A N 1
ATOM 640 C CA . HIS A 1 85 ? 3.381 4.823 -1.647 1.00 91.75 85 HIS A CA 1
ATOM 641 C C . HIS A 1 85 ? 4.842 5.245 -1.408 1.00 91.75 85 HIS A C 1
ATOM 643 O O . HIS A 1 85 ? 5.610 4.494 -0.794 1.00 91.75 85 HIS A O 1
ATOM 649 N N . LEU A 1 86 ? 5.232 6.417 -1.917 1.00 85.62 86 LEU A N 1
ATOM 650 C CA . LEU A 1 86 ? 6.516 7.056 -1.591 1.00 85.62 86 LEU A CA 1
ATOM 651 C C . LEU A 1 86 ? 6.420 7.881 -0.307 1.00 85.62 86 LEU A C 1
ATOM 653 O O . LEU A 1 86 ? 5.299 8.329 0.029 1.00 85.62 86 LEU A O 1
#

Mean predicted aligned error: 5.57 Å

Secondary structure (DSSP, 8-state):
-HHHHHHHHHHHHHHHHHHHHHTSS-HHHHHHHHHHHHHTTT--EEEEETTEETTT-PBPPHHHHHHHHHTSS-EE-TTT-PEEE-

pLDDT: mean 88.22, std 6.48, range [60.34, 93.75]

Nearest PDB structures (foldseek):
  4ilo-assembly1_A  TM=9.154E-01  e=2.914E-06  Chlamydia trachomatis L2/434/Bu
  3na7-assembly1_A  TM=9.273E-01  e=2.477E-04  Helicobacter pylori NCTC 11638
  5y06-assembly1_A  TM=7.183E-01  e=4.571E-03  Mycolicibacterium smegmatis MC2 155
  5y05-assembly1_A  TM=7.207E-01  e=6.468E-03  Mycolicibacterium smegmatis MC2 155